Protein AF-A0A840UK93-F1 (afdb_monomer)

InterPro domains:
  IPR006564 Zinc finger, PMZ-type [SM00575] (54-81)
  IPR007527 Zinc finger, SWIM-type [PF04434] (53-76)
  IPR007527 Zinc finger, SWIM-type [PS50966] (37-79)

Foldseek 3Di:
DQCLDPVNVVVCPDPVNLVQLQVLPQKDWDDADLVQLKTWIAGPVRDTWIDHLQDTPDPVCVVPVHDGSVNSNSCVVNVSDDRDDPPDDPVPPQDCVVVDRPPDDDDD

Structure (mmCIF, N/CA/C/O backbone):
data_AF-A0A840UK93-F1
#
_entry.id   AF-A0A840UK93-F1
#
loop_
_atom_site.group_PDB
_atom_site.id
_atom_site.type_symbol
_atom_site.label_atom_id
_atom_site.label_alt_id
_atom_site.label_comp_id
_atom_site.label_asym_id
_atom_site.label_entity_id
_atom_site.label_seq_id
_atom_site.pdbx_PDB_ins_code
_atom_site.Cartn_x
_atom_site.Cartn_y
_atom_site.Cartn_z
_atom_site.occupancy
_atom_site.B_iso_or_equiv
_atom_site.auth_seq_id
_atom_site.auth_comp_id
_atom_site.auth_asym_id
_atom_site.auth_atom_id
_atom_site.pdbx_PDB_model_num
ATOM 1 N N . MET A 1 1 ? -17.142 -2.516 -7.292 1.00 59.09 1 MET A N 1
ATOM 2 C CA . MET A 1 1 ? -16.217 -2.507 -8.449 1.00 59.09 1 MET A CA 1
ATOM 3 C C . MET A 1 1 ? -14.985 -3.327 -8.100 1.00 59.09 1 MET A C 1
ATOM 5 O O . MET A 1 1 ? -14.575 -3.288 -6.946 1.00 59.09 1 MET A O 1
ATOM 9 N N . ASN A 1 2 ? -14.430 -4.095 -9.042 1.00 74.94 2 ASN A N 1
ATOM 10 C CA . ASN A 1 2 ? -13.208 -4.869 -8.803 1.00 74.94 2 ASN A CA 1
ATOM 11 C C . ASN A 1 2 ? -12.001 -4.108 -9.361 1.00 74.94 2 ASN A C 1
ATOM 13 O O . ASN A 1 2 ? -11.813 -4.070 -10.572 1.00 74.94 2 ASN A O 1
ATOM 17 N N . PHE A 1 3 ? -11.211 -3.492 -8.481 1.00 77.38 3 PHE A N 1
ATOM 18 C CA . PHE A 1 3 ? -10.062 -2.666 -8.868 1.00 77.38 3 PHE A CA 1
ATOM 19 C C . PHE A 1 3 ? -8.809 -3.472 -9.208 1.00 77.38 3 PHE A C 1
ATOM 21 O O . PHE A 1 3 ? -7.834 -2.892 -9.647 1.00 77.38 3 PHE A O 1
ATOM 28 N N . TRP A 1 4 ? -8.809 -4.786 -8.987 1.00 80.19 4 TRP A N 1
ATOM 29 C CA . TRP A 1 4 ? -7.615 -5.63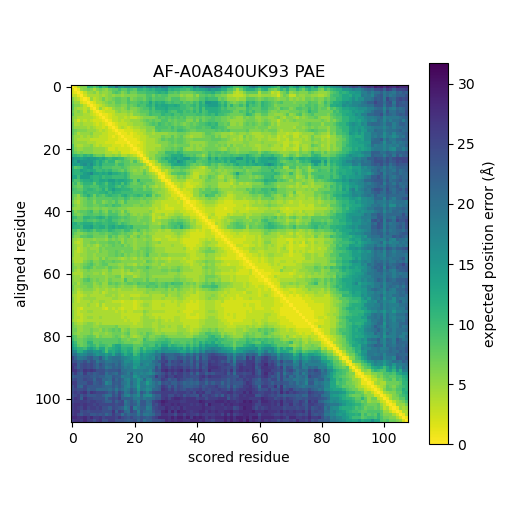2 -9.093 1.00 80.19 4 TRP A CA 1
ATOM 30 C C . TRP A 1 4 ? -7.642 -6.531 -10.333 1.00 80.19 4 TRP A C 1
ATOM 32 O O . TRP A 1 4 ? -7.095 -7.631 -10.303 1.00 80.19 4 TRP A O 1
ATOM 42 N N . ASN A 1 5 ? -8.328 -6.102 -11.399 1.00 81.19 5 ASN A N 1
ATOM 43 C CA . ASN A 1 5 ? -8.405 -6.845 -12.656 1.00 81.19 5 ASN A CA 1
ATOM 44 C C . ASN A 1 5 ? -7.419 -6.297 -13.702 1.00 81.19 5 ASN A C 1
ATOM 46 O O . ASN A 1 5 ? -6.878 -5.203 -13.546 1.00 81.19 5 ASN A O 1
ATOM 50 N N . GLN A 1 6 ? -7.215 -7.036 -14.796 1.00 73.06 6 GLN A N 1
ATOM 51 C CA . GLN A 1 6 ? -6.296 -6.639 -15.871 1.00 73.06 6 GLN A CA 1
ATOM 52 C C . GLN A 1 6 ? -6.647 -5.268 -16.483 1.00 73.06 6 GLN A C 1
ATOM 54 O O . GLN A 1 6 ? -5.750 -4.470 -16.748 1.00 73.06 6 GLN A O 1
ATOM 59 N N . ASP A 1 7 ? -7.938 -4.957 -16.633 1.00 74.81 7 ASP A N 1
ATOM 60 C CA . ASP A 1 7 ? -8.422 -3.674 -17.171 1.00 74.81 7 ASP A CA 1
ATOM 61 C C . ASP A 1 7 ? -8.140 -2.481 -16.244 1.00 74.81 7 ASP A C 1
ATOM 63 O O . ASP A 1 7 ? -8.145 -1.327 -16.665 1.00 74.81 7 ASP A O 1
ATOM 67 N N . SER A 1 8 ? -7.889 -2.753 -14.963 1.00 78.00 8 SER A N 1
ATOM 68 C CA . SER A 1 8 ? -7.611 -1.747 -13.935 1.00 78.00 8 SER A CA 1
ATOM 69 C C . SER A 1 8 ? -6.128 -1.368 -13.874 1.00 78.00 8 SER A C 1
ATOM 71 O O . SER A 1 8 ? -5.757 -0.416 -13.189 1.00 78.00 8 SER A O 1
ATOM 73 N N . LEU A 1 9 ? -5.258 -2.080 -14.601 1.00 76.50 9 LEU A N 1
ATOM 74 C CA . LEU A 1 9 ? -3.812 -1.865 -14.561 1.00 76.50 9 LEU A CA 1
ATOM 75 C C . LEU A 1 9 ? -3.422 -0.440 -14.980 1.00 76.50 9 LEU A C 1
ATOM 77 O O . LEU A 1 9 ? -2.568 0.182 -14.348 1.00 76.50 9 LEU A O 1
ATOM 81 N N . SER A 1 10 ? -4.091 0.097 -15.998 1.00 80.94 10 SER A N 1
ATOM 82 C CA . SER A 1 10 ? -3.917 1.464 -16.503 1.00 80.94 10 SER A CA 1
ATOM 83 C C . SER A 1 10 ? -4.241 2.522 -15.445 1.00 80.94 10 SER A C 1
ATOM 85 O O . SER A 1 10 ? -3.581 3.558 -15.385 1.00 80.94 10 SER A O 1
ATOM 87 N N . LEU A 1 11 ? -5.199 2.251 -14.555 1.00 83.88 11 LEU A N 1
ATOM 88 C CA . LEU A 1 11 ? -5.562 3.148 -13.456 1.00 83.88 11 LEU A CA 1
ATOM 89 C C . LEU A 1 11 ? -4.428 3.228 -12.427 1.00 83.88 11 LEU A C 1
ATOM 91 O O . LEU A 1 11 ? -4.040 4.322 -12.013 1.00 83.88 11 LEU A O 1
ATOM 95 N N . HIS A 1 12 ? -3.844 2.084 -12.062 1.00 80.00 12 HIS A N 1
ATOM 96 C CA . HIS A 1 12 ? -2.731 2.008 -11.109 1.00 80.00 12 HIS A CA 1
ATOM 97 C C . HIS A 1 12 ? -1.429 2.634 -11.632 1.00 80.00 12 HIS A C 1
ATOM 99 O O . HIS A 1 12 ? -0.550 2.974 -10.840 1.00 80.00 12 HIS A O 1
ATOM 105 N N . GLN A 1 13 ? -1.298 2.786 -12.952 1.00 79.44 13 GLN A N 1
ATOM 106 C CA . GLN A 1 13 ? -0.157 3.426 -13.612 1.00 79.44 13 GLN A CA 1
ATOM 107 C C . GLN A 1 13 ? -0.299 4.949 -13.742 1.00 79.44 13 GLN A C 1
ATOM 109 O O . GLN A 1 13 ? 0.596 5.606 -14.267 1.00 79.44 13 GLN A O 1
ATOM 114 N N . SER A 1 14 ? -1.389 5.544 -13.261 1.00 84.00 14 SER A N 1
ATOM 115 C CA . SER A 1 14 ? -1.495 7.003 -13.211 1.00 84.00 14 SER A CA 1
ATOM 116 C C . SER A 1 14 ? -0.514 7.600 -12.193 1.00 84.00 14 SER A C 1
ATOM 118 O O . SER A 1 14 ? -0.163 6.984 -11.182 1.00 84.00 14 SER A O 1
ATOM 120 N N . THR A 1 15 ? -0.049 8.823 -12.451 1.00 80.31 15 THR A N 1
ATOM 121 C CA . THR A 1 15 ? 0.941 9.514 -11.607 1.00 80.31 15 THR A CA 1
ATOM 122 C C . THR A 1 15 ? 0.446 9.711 -10.173 1.00 80.31 15 THR A C 1
ATOM 124 O O . THR A 1 15 ? 1.210 9.541 -9.224 1.00 80.31 15 THR A O 1
ATOM 127 N N . GLU A 1 16 ? -0.839 10.013 -9.998 1.00 83.69 16 GLU A N 1
ATOM 128 C CA . GLU A 1 16 ? -1.481 10.168 -8.691 1.00 83.69 16 GLU A CA 1
ATOM 129 C C . GLU A 1 16 ? -1.507 8.849 -7.912 1.00 83.69 16 GLU A C 1
ATOM 131 O O . GLU A 1 16 ? -1.156 8.807 -6.731 1.00 83.69 16 GLU A O 1
ATOM 136 N N . GLN A 1 17 ? -1.844 7.748 -8.586 1.00 83.69 17 GLN A N 1
ATOM 137 C CA . GLN A 1 17 ? -1.889 6.416 -7.984 1.00 83.69 17 GLN A CA 1
ATOM 138 C C . GLN A 1 17 ? -0.490 5.890 -7.653 1.00 83.69 17 GLN A C 1
ATOM 140 O O . GLN A 1 17 ? -0.300 5.265 -6.610 1.00 83.69 17 GLN A O 1
ATOM 145 N N . MET A 1 18 ? 0.516 6.204 -8.471 1.00 80.44 18 MET A N 1
ATOM 146 C CA . MET A 1 18 ? 1.912 5.897 -8.161 1.00 80.44 18 MET A CA 1
ATOM 147 C C . MET A 1 18 ? 2.419 6.651 -6.925 1.00 80.44 18 MET A C 1
ATOM 149 O O . MET A 1 18 ? 3.103 6.058 -6.091 1.00 80.44 18 MET A O 1
ATOM 153 N N . LYS A 1 19 ? 2.059 7.930 -6.746 1.00 81.44 19 LYS A N 1
ATOM 154 C CA . LYS A 1 19 ? 2.400 8.674 -5.517 1.00 81.44 19 LYS A CA 1
ATOM 155 C C . LYS A 1 19 ? 1.784 8.013 -4.285 1.00 81.44 19 LYS A C 1
ATOM 157 O O . LYS A 1 19 ? 2.494 7.767 -3.309 1.00 81.44 19 LYS A O 1
ATOM 162 N N . LYS A 1 20 ? 0.501 7.636 -4.370 1.00 80.62 20 LYS A N 1
ATOM 163 C CA . LYS A 1 20 ? -0.193 6.880 -3.316 1.00 80.62 20 LYS A CA 1
ATOM 164 C C . LYS A 1 20 ? 0.527 5.558 -3.021 1.00 80.62 20 LYS A C 1
ATOM 166 O O . LYS A 1 20 ? 0.687 5.233 -1.853 1.00 80.62 20 LYS A O 1
ATOM 171 N N . GLN A 1 21 ? 1.039 4.860 -4.046 1.00 80.62 21 GLN A N 1
ATOM 172 C CA . GLN A 1 21 ? 1.813 3.614 -3.913 1.00 80.62 21 GLN A CA 1
ATOM 173 C C . GLN A 1 21 ? 3.162 3.770 -3.179 1.00 80.62 21 GLN A C 1
ATOM 175 O O . GLN A 1 21 ? 3.612 2.848 -2.498 1.00 80.62 21 GLN A O 1
ATOM 180 N N . ILE A 1 22 ? 3.821 4.923 -3.294 1.00 73.19 22 ILE A N 1
ATOM 181 C CA . ILE A 1 22 ? 5.118 5.189 -2.647 1.00 73.19 22 ILE A CA 1
ATOM 182 C C . ILE A 1 22 ? 4.927 5.552 -1.165 1.00 73.19 22 ILE A C 1
ATOM 184 O O . ILE A 1 22 ? 5.705 5.110 -0.309 1.00 73.19 22 ILE A O 1
ATOM 188 N N . SER A 1 23 ? 3.847 6.282 -0.862 1.00 71.25 23 SER A N 1
ATOM 189 C CA . SER A 1 23 ? 3.479 6.725 0.493 1.00 71.25 23 SER A CA 1
ATOM 190 C C . SER A 1 23 ? 3.129 5.576 1.451 1.00 71.25 23 SER A C 1
ATOM 192 O O . SER A 1 23 ? 3.119 5.746 2.665 1.00 71.25 23 SER A O 1
ATOM 194 N N . LEU A 1 24 ? 2.942 4.357 0.932 1.00 66.19 24 LEU A N 1
ATOM 195 C CA . LEU A 1 24 ? 2.674 3.147 1.717 1.00 66.19 24 LEU A CA 1
ATOM 196 C C . LEU A 1 24 ? 3.721 2.767 2.758 1.00 66.19 24 LEU A C 1
ATOM 198 O O . LEU A 1 24 ? 3.477 1.871 3.566 1.00 66.19 24 LEU A O 1
ATOM 202 N N . SER A 1 25 ? 4.911 3.351 2.679 1.00 60.62 25 SER A N 1
ATOM 203 C CA . SER A 1 25 ? 6.020 3.004 3.564 1.00 60.62 25 SER A CA 1
ATOM 204 C C . SER A 1 25 ? 5.740 3.356 5.026 1.00 60.62 25 SER A C 1
ATOM 206 O O . SER A 1 25 ? 6.275 2.671 5.894 1.00 60.62 25 SER A O 1
ATOM 208 N N . SER A 1 26 ? 4.895 4.357 5.275 1.00 65.19 26 SER A N 1
ATOM 209 C CA . SER A 1 26 ? 4.578 4.838 6.622 1.00 65.19 26 SER A CA 1
ATOM 210 C C . SER A 1 26 ? 3.444 4.072 7.310 1.00 65.19 26 SER A C 1
ATOM 212 O O . SER A 1 26 ? 3.409 3.998 8.536 1.00 65.19 26 SER A O 1
ATOM 214 N N . LEU A 1 27 ? 2.539 3.444 6.550 1.00 75.44 27 LEU A N 1
ATOM 215 C CA . LEU A 1 27 ? 1.339 2.830 7.124 1.00 75.44 27 LEU A CA 1
ATOM 216 C C . LEU A 1 27 ? 1.619 1.483 7.796 1.00 75.44 27 LEU A C 1
ATOM 218 O O . LEU A 1 27 ? 2.313 0.615 7.251 1.00 75.44 27 LEU A O 1
ATOM 222 N N . LYS A 1 28 ? 0.991 1.268 8.957 1.00 76.31 28 LYS A N 1
ATOM 223 C CA . LYS A 1 28 ? 1.094 0.025 9.732 1.00 76.31 28 LYS A CA 1
ATOM 224 C C . LYS A 1 28 ? -0.236 -0.724 9.716 1.00 76.31 28 LYS A C 1
ATOM 226 O O . LYS A 1 28 ? -1.265 -0.217 10.143 1.00 76.31 28 LYS A O 1
ATOM 231 N N . SER A 1 29 ? -0.226 -1.975 9.263 1.00 77.94 29 SER A N 1
ATOM 232 C CA . SER A 1 29 ? -1.387 -2.865 9.386 1.00 77.94 29 SER A CA 1
ATOM 233 C C . SER A 1 29 ? -1.468 -3.456 10.799 1.00 77.94 29 SER A C 1
ATOM 235 O O . SER A 1 29 ? -0.562 -4.205 11.172 1.00 77.94 29 SER A O 1
ATOM 237 N N . GLN A 1 30 ? -2.540 -3.190 11.551 1.00 79.56 30 GLN A N 1
ATOM 238 C CA . GLN A 1 30 ? -2.753 -3.791 12.877 1.00 79.56 30 GLN A CA 1
ATOM 239 C C . GLN A 1 30 ? -3.355 -5.197 12.791 1.00 79.56 30 GLN A C 1
ATOM 241 O O . GLN A 1 30 ? -2.868 -6.126 13.431 1.00 79.56 30 GLN A O 1
ATOM 246 N N . LYS A 1 31 ? -4.417 -5.375 11.997 1.00 82.19 31 LYS A N 1
ATOM 247 C CA . LYS A 1 31 ? -5.161 -6.642 11.931 1.00 82.19 31 LYS A CA 1
ATOM 248 C C . LYS A 1 31 ? -5.564 -6.930 10.496 1.00 82.19 31 LYS A C 1
ATOM 250 O O . LYS A 1 31 ? -6.234 -6.112 9.882 1.00 82.19 31 LYS A O 1
ATOM 255 N N . ILE A 1 32 ? -5.158 -8.081 9.964 1.00 85.31 32 ILE A N 1
ATOM 256 C CA . ILE A 1 32 ? -5.477 -8.503 8.594 1.00 85.31 32 ILE A CA 1
ATOM 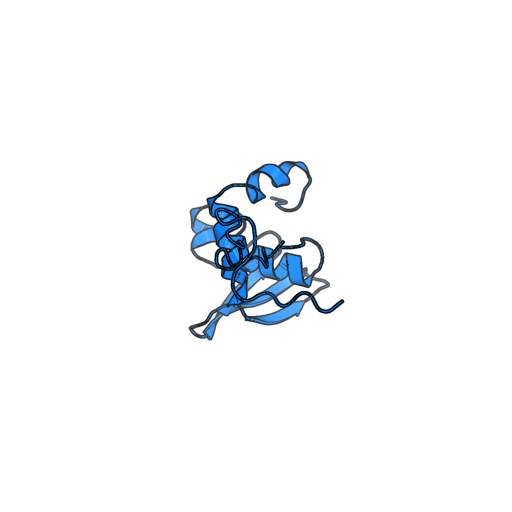257 C C . ILE A 1 32 ? -6.253 -9.809 8.666 1.00 85.31 32 ILE A C 1
ATOM 259 O O . ILE A 1 32 ? -5.747 -10.799 9.193 1.00 85.31 32 ILE A O 1
ATOM 263 N N . ASN A 1 33 ? -7.459 -9.811 8.112 1.00 86.62 33 ASN A N 1
ATOM 264 C CA . ASN A 1 33 ? -8.261 -11.007 7.932 1.00 86.62 33 ASN A CA 1
ATOM 265 C C . ASN A 1 33 ? -8.176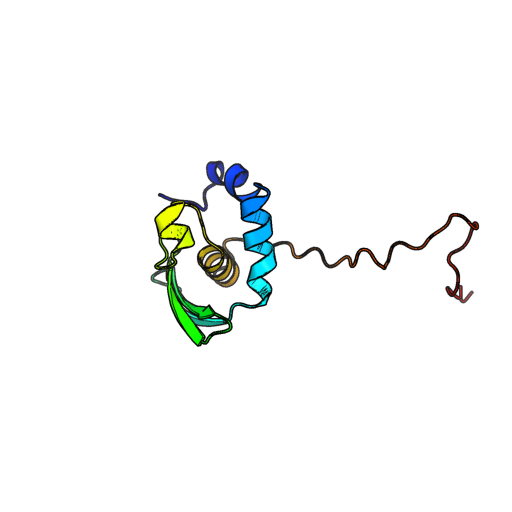 -11.448 6.464 1.00 86.62 33 ASN A C 1
ATOM 267 O O . ASN A 1 33 ? -8.580 -10.722 5.553 1.00 86.62 33 ASN A O 1
ATOM 271 N N . LYS A 1 34 ? -7.585 -12.624 6.229 1.00 80.88 34 LYS A N 1
ATOM 272 C CA . LYS A 1 34 ? -7.341 -13.144 4.876 1.00 80.88 34 LYS A CA 1
ATOM 273 C C . LYS A 1 34 ? -8.612 -13.694 4.236 1.00 80.88 34 LYS A C 1
ATOM 275 O O . LYS A 1 34 ? -8.770 -13.546 3.029 1.00 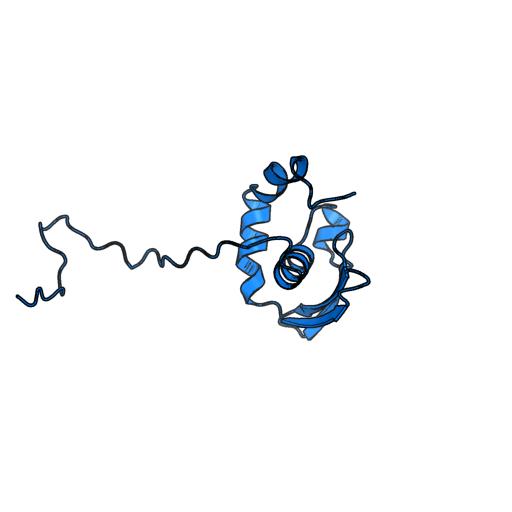80.88 34 LYS A O 1
ATOM 280 N N . ASP A 1 35 ? -9.506 -14.268 5.036 1.00 81.81 35 ASP A N 1
ATOM 281 C CA . ASP A 1 35 ? -10.744 -14.894 4.567 1.00 81.81 35 ASP A CA 1
ATOM 282 C C . ASP A 1 35 ? -11.722 -13.844 4.040 1.00 81.81 35 ASP A C 1
ATOM 284 O O . A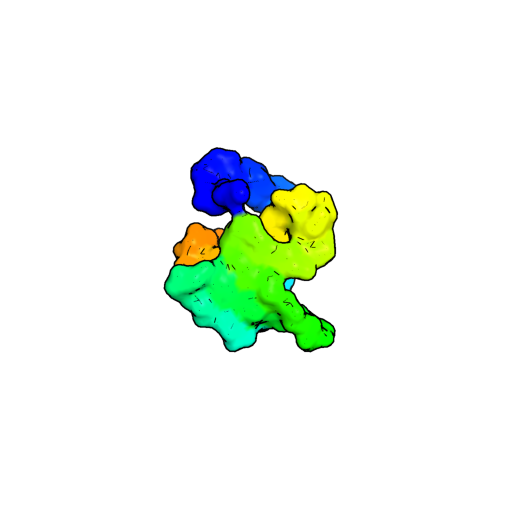SP A 1 35 ? -12.221 -13.943 2.921 1.00 81.81 35 ASP A O 1
ATOM 288 N N . THR A 1 36 ? -11.920 -12.771 4.807 1.00 81.62 36 THR A N 1
ATOM 289 C CA . THR A 1 36 ? -12.789 -11.651 4.416 1.00 81.62 36 THR A CA 1
ATOM 290 C C . THR A 1 36 ? -12.079 -10.621 3.544 1.00 81.62 36 THR A C 1
ATOM 292 O O . THR A 1 36 ? -12.722 -9.714 3.023 1.00 81.62 36 THR A O 1
ATOM 295 N N . ARG A 1 37 ? -10.754 -10.741 3.378 1.00 84.94 37 ARG A N 1
ATOM 296 C CA . ARG A 1 37 ? -9.898 -9.773 2.676 1.00 84.94 37 ARG A CA 1
ATOM 297 C C . ARG A 1 37 ? -10.111 -8.342 3.179 1.00 84.94 37 ARG A C 1
ATOM 299 O O . ARG A 1 37 ? -10.225 -7.401 2.392 1.00 84.94 37 ARG A O 1
ATOM 306 N N . THR A 1 38 ? -10.167 -8.204 4.500 1.00 88.12 38 THR A N 1
ATOM 307 C CA . THR A 1 38 ? -10.312 -6.927 5.201 1.00 88.12 38 THR A CA 1
ATOM 308 C C . THR A 1 38 ? -9.121 -6.698 6.120 1.00 88.12 38 THR A C 1
ATOM 310 O O . THR A 1 38 ? -8.495 -7.642 6.612 1.00 88.12 38 THR A O 1
ATOM 313 N N . ALA A 1 39 ? -8.782 -5.437 6.356 1.00 88.75 39 ALA A N 1
ATOM 314 C CA . ALA A 1 39 ? -7.759 -5.064 7.313 1.00 88.75 39 ALA A CA 1
ATOM 315 C C . ALA A 1 39 ? -8.092 -3.772 8.050 1.00 88.75 39 ALA A C 1
ATOM 317 O O . ALA A 1 39 ? -8.758 -2.880 7.528 1.00 88.75 39 ALA A O 1
ATOM 318 N N . LEU A 1 40 ? -7.566 -3.688 9.266 1.00 89.44 40 LEU A N 1
ATOM 319 C CA . LEU A 1 40 ? -7.457 -2.460 10.035 1.00 89.44 40 LEU A CA 1
ATOM 320 C C . LEU A 1 40 ? -6.043 -1.918 9.854 1.00 89.44 40 LEU A C 1
ATOM 322 O O . LEU A 1 40 ? -5.059 -2.605 10.163 1.00 89.44 40 LEU A O 1
ATOM 326 N N . ILE A 1 41 ? -5.956 -0.708 9.316 1.00 87.31 41 ILE A N 1
ATOM 327 C CA . ILE A 1 41 ? -4.702 -0.004 9.069 1.00 87.31 41 ILE A CA 1
ATOM 328 C C . ILE A 1 41 ? -4.668 1.234 9.947 1.00 87.31 41 ILE A C 1
ATOM 330 O O . ILE A 1 41 ? -5.663 1.941 10.063 1.00 87.31 41 ILE A O 1
ATOM 334 N N . SER A 1 42 ? -3.517 1.465 10.562 1.00 85.50 42 SER A N 1
ATOM 335 C CA . SER A 1 42 ? -3.238 2.643 11.365 1.00 85.50 42 SER A CA 1
ATOM 336 C C . SER A 1 42 ? -2.288 3.559 10.609 1.00 85.50 42 SER A C 1
ATOM 338 O O . SER A 1 42 ? -1.273 3.092 10.071 1.00 85.50 42 SER A O 1
ATOM 340 N N . ASP A 1 43 ? -2.633 4.840 10.568 1.00 82.12 43 ASP A N 1
ATOM 341 C CA . ASP A 1 43 ? -1.759 5.893 10.048 1.00 82.12 43 ASP A CA 1
ATOM 342 C C . ASP A 1 43 ? -0.738 6.347 11.115 1.00 82.12 43 ASP A C 1
ATOM 344 O O . ASP A 1 43 ? -0.717 5.822 12.233 1.00 82.12 43 ASP A O 1
ATOM 348 N N . GLU A 1 44 ? 0.130 7.296 10.763 1.00 79.25 44 GLU A N 1
ATOM 349 C CA . GLU A 1 44 ? 1.155 7.877 11.639 1.00 79.25 44 GLU A CA 1
ATOM 350 C C . GLU A 1 44 ? 0.534 8.549 12.874 1.00 79.25 44 GLU A C 1
ATOM 352 O O . GLU A 1 44 ? 1.071 8.421 13.971 1.00 79.25 44 GLU A O 1
ATOM 357 N N . ASP A 1 45 ? -0.648 9.152 12.713 1.00 79.75 45 ASP A N 1
ATOM 358 C CA . ASP A 1 45 ? -1.438 9.790 13.777 1.00 79.75 45 ASP A CA 1
ATOM 359 C C . ASP A 1 45 ? -2.281 8.799 14.613 1.00 79.75 45 ASP A C 1
ATOM 361 O O . ASP A 1 45 ? -3.268 9.186 15.235 1.00 79.75 45 ASP A O 1
ATOM 365 N N . GLU A 1 46 ? -1.974 7.499 14.564 1.00 78.62 46 GLU A N 1
ATOM 366 C CA . GLU A 1 46 ? -2.705 6.413 15.250 1.00 78.62 46 GLU A CA 1
ATOM 367 C C . GLU A 1 46 ? -4.200 6.279 14.889 1.00 78.62 46 GLU A C 1
ATOM 369 O O . GLU A 1 46 ? -4.935 5.492 15.490 1.00 78.62 46 GLU A O 1
ATOM 374 N N . ASN A 1 47 ? -4.658 6.975 13.848 1.00 82.81 47 ASN A N 1
ATOM 375 C CA . ASN A 1 47 ? -6.019 6.848 13.340 1.00 82.81 47 ASN A CA 1
ATOM 376 C C . ASN A 1 47 ? -6.234 5.471 12.705 1.00 82.81 47 ASN A C 1
ATOM 378 O O . ASN A 1 47 ? -5.477 5.053 11.826 1.00 82.81 47 ASN A O 1
ATOM 382 N N . ILE A 1 48 ? -7.280 4.768 13.146 1.00 86.88 48 ILE A N 1
ATOM 383 C CA . ILE A 1 48 ? -7.609 3.417 12.685 1.00 86.88 48 ILE A CA 1
ATOM 384 C C . ILE A 1 48 ? -8.625 3.504 11.548 1.00 86.88 48 ILE A C 1
ATOM 386 O O . ILE A 1 48 ? -9.766 3.920 11.743 1.00 86.88 48 ILE A O 1
ATOM 390 N N . PHE A 1 49 ? -8.228 3.026 10.374 1.00 85.56 49 PHE A N 1
ATOM 391 C CA . PHE A 1 49 ? -9.081 2.927 9.200 1.00 85.56 49 PHE A CA 1
ATOM 392 C C . PHE A 1 49 ? -9.389 1.470 8.876 1.00 85.56 49 PHE A C 1
ATOM 394 O O . PHE A 1 49 ? -8.502 0.612 8.830 1.00 85.56 49 PHE A O 1
ATOM 401 N N . GLN A 1 50 ? -10.660 1.198 8.595 1.00 89.19 50 GLN A N 1
ATOM 402 C CA . GLN A 1 50 ? -11.081 -0.076 8.036 1.00 89.19 50 GLN A CA 1
ATOM 403 C C . GLN A 1 50 ? -10.971 -0.024 6.511 1.00 89.19 50 GLN A C 1
ATOM 405 O O . GLN A 1 50 ? -11.488 0.881 5.853 1.00 89.19 50 GLN A O 1
ATOM 410 N N . THR A 1 51 ? -10.273 -1.003 5.944 1.00 89.50 51 THR A N 1
ATOM 411 C CA . THR A 1 51 ? -10.098 -1.131 4.500 1.00 89.50 51 THR A CA 1
ATOM 412 C C . THR A 1 51 ? -10.338 -2.562 4.041 1.00 89.50 51 THR A C 1
ATOM 414 O O . THR A 1 51 ? -10.062 -3.533 4.750 1.00 89.50 51 THR A O 1
ATOM 417 N N . SER A 1 52 ? -10.831 -2.681 2.8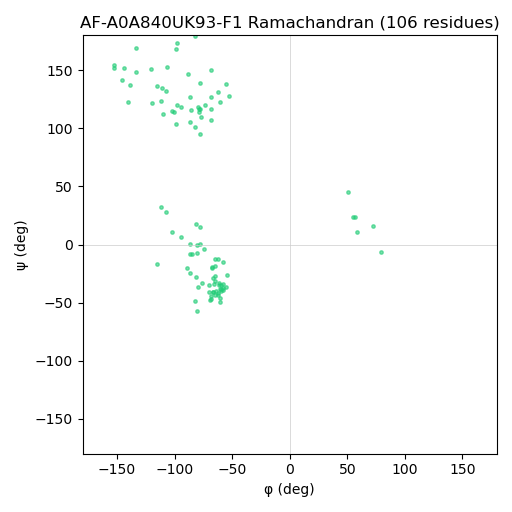22 1.00 90.31 52 SER A N 1
ATOM 418 C CA . SER A 1 52 ? -11.110 -3.917 2.108 1.00 90.31 52 SER A CA 1
ATOM 419 C C . SER A 1 52 ? -10.539 -3.789 0.693 1.00 90.31 52 SER A C 1
ATOM 421 O O . SER A 1 52 ? -10.179 -2.704 0.243 1.00 90.31 52 SER A O 1
ATOM 423 N N . LEU A 1 53 ? -10.476 -4.879 -0.072 1.00 86.56 53 LEU A N 1
ATOM 424 C CA . LEU A 1 53 ? -10.019 -4.804 -1.473 1.00 86.56 53 LEU A CA 1
ATOM 425 C C . LEU A 1 53 ? -10.937 -3.980 -2.390 1.00 86.56 53 LEU A C 1
ATOM 427 O O . LEU A 1 53 ? -10.509 -3.587 -3.473 1.00 86.56 53 LEU A O 1
ATOM 431 N N . THR A 1 54 ? -12.182 -3.738 -1.988 1.00 87.06 54 THR A N 1
ATOM 432 C CA . THR A 1 54 ? -13.204 -3.057 -2.797 1.00 87.06 54 THR A CA 1
ATOM 433 C C . THR A 1 54 ? -13.652 -1.719 -2.225 1.00 87.06 54 THR A C 1
ATOM 435 O O . THR A 1 54 ? -14.266 -0.943 -2.949 1.00 87.06 54 THR A O 1
ATOM 438 N N . GLU A 1 55 ? -13.371 -1.444 -0.954 1.00 87.06 55 GLU A N 1
ATOM 439 C CA . GLU A 1 55 ? -13.865 -0.263 -0.249 1.00 87.06 55 GLU A CA 1
ATOM 440 C C . GLU A 1 55 ? -12.915 0.140 0.877 1.00 87.06 55 GLU A C 1
ATOM 442 O O . GLU A 1 55 ? -12.204 -0.691 1.442 1.00 87.06 55 GLU A O 1
ATOM 447 N N . CYS A 1 56 ? -12.898 1.425 1.212 1.00 88.00 56 CYS A N 1
ATOM 448 C CA . CYS A 1 56 ? -12.122 1.945 2.326 1.00 88.00 56 CYS A CA 1
ATOM 449 C C . CYS A 1 56 ? -12.870 3.102 2.983 1.00 88.00 56 CYS A C 1
ATOM 451 O O . CYS A 1 56 ? -13.406 3.956 2.283 1.00 88.00 56 CYS A O 1
ATOM 453 N N . THR A 1 57 ? -12.823 3.195 4.313 1.00 88.56 57 THR A N 1
ATOM 454 C CA . THR A 1 57 ? -13.446 4.294 5.078 1.00 88.56 57 THR A CA 1
ATOM 455 C C . THR A 1 57 ? -12.619 5.591 5.056 1.00 88.56 57 THR A C 1
ATOM 457 O O . THR A 1 57 ? -12.805 6.465 5.893 1.00 88.56 57 THR A O 1
ATOM 460 N N . CYS A 1 58 ? -11.647 5.725 4.150 1.00 85.12 58 CYS A N 1
ATOM 461 C CA . CYS A 1 58 ? -10.803 6.917 4.096 1.00 85.12 58 CYS A CA 1
ATOM 462 C C . CYS A 1 58 ? -11.433 7.995 3.207 1.00 85.12 58 CYS A C 1
ATOM 464 O O . CYS A 1 58 ? -12.049 7.690 2.182 1.00 85.12 58 CYS A O 1
ATOM 466 N N . SER A 1 59 ? -11.216 9.264 3.558 1.00 84.31 59 SER A N 1
ATOM 467 C CA . SER A 1 59 ? -11.773 10.405 2.822 1.00 84.31 59 SER A CA 1
ATOM 468 C C . SER A 1 59 ? -11.368 10.427 1.344 1.00 84.31 59 SER A C 1
ATOM 470 O O . SER A 1 59 ? -12.177 10.803 0.500 1.00 84.31 59 SER A O 1
ATOM 472 N N . ASP A 1 60 ? -10.153 9.980 1.003 1.00 82.25 60 ASP A N 1
ATOM 473 C CA . ASP A 1 60 ? -9.703 9.891 -0.395 1.00 82.25 60 ASP A CA 1
ATOM 474 C C . ASP A 1 60 ? -10.555 8.930 -1.226 1.00 82.25 60 ASP A C 1
ATOM 476 O O . ASP A 1 60 ? -10.898 9.224 -2.368 1.00 82.25 60 ASP A O 1
ATOM 480 N N . PHE A 1 61 ? -10.919 7.780 -0.652 1.00 8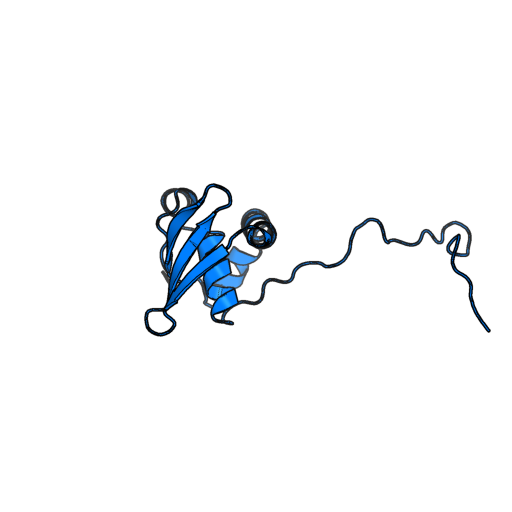6.69 61 PHE A N 1
ATOM 481 C CA . PHE A 1 61 ? -11.743 6.797 -1.347 1.00 86.69 61 PHE A CA 1
ATOM 482 C C . PHE A 1 61 ? -13.171 7.313 -1.509 1.00 86.69 61 PHE A C 1
ATOM 484 O O . PHE A 1 61 ? -13.757 7.174 -2.576 1.00 86.69 61 PHE A O 1
ATOM 491 N N . GLN A 1 62 ? -13.714 7.960 -0.477 1.00 85.19 62 GLN A N 1
ATOM 492 C CA . GLN A 1 62 ? -15.071 8.498 -0.517 1.00 85.19 62 GLN A CA 1
ATOM 493 C C . GLN A 1 62 ? -15.224 9.655 -1.517 1.00 85.19 62 GLN A C 1
ATOM 495 O O . GLN A 1 62 ? -16.303 9.851 -2.071 1.00 85.19 62 GLN A O 1
ATOM 500 N N . ARG A 1 63 ? -14.151 10.413 -1.769 1.00 86.19 63 ARG A N 1
ATOM 501 C CA . ARG A 1 63 ? -14.137 11.484 -2.771 1.00 86.19 63 ARG A CA 1
ATOM 502 C C . ARG A 1 63 ? -13.931 10.945 -4.180 1.00 86.19 63 ARG A C 1
ATOM 504 O O . ARG A 1 63 ? -14.769 11.167 -5.048 1.00 86.19 63 ARG A O 1
ATOM 511 N N . ASP A 1 64 ? -12.838 10.220 -4.398 1.00 82.50 64 ASP A N 1
ATOM 512 C CA . ASP A 1 64 ? -12.398 9.867 -5.749 1.00 82.50 64 ASP A CA 1
ATOM 513 C C . ASP A 1 64 ? -13.007 8.548 -6.246 1.00 82.50 64 ASP A C 1
ATOM 515 O O . ASP A 1 64 ? -13.018 8.292 -7.445 1.00 82.50 64 ASP A O 1
ATOM 519 N N . HIS A 1 65 ? -13.494 7.688 -5.341 1.00 83.62 65 HIS A N 1
ATOM 520 C CA . HIS A 1 65 ? -13.927 6.311 -5.636 1.00 83.62 65 HIS A CA 1
ATOM 521 C C . HIS A 1 65 ? -12.833 5.468 -6.319 1.00 83.62 65 HIS A C 1
ATOM 523 O O . HIS A 1 65 ? -13.102 4.478 -7.002 1.00 83.62 65 HIS A O 1
ATOM 529 N N . LEU A 1 66 ? -11.574 5.862 -6.118 1.00 85.12 66 LEU A N 1
ATOM 530 C CA . LEU A 1 66 ? -10.381 5.212 -6.642 1.00 85.12 66 LEU A CA 1
ATOM 531 C C . LEU A 1 66 ? -9.650 4.466 -5.524 1.00 85.12 66 LEU A C 1
ATOM 533 O O . LEU A 1 66 ? -9.699 4.899 -4.371 1.00 85.12 66 LEU A O 1
ATOM 537 N N . PRO A 1 67 ? -8.898 3.397 -5.847 1.00 86.62 67 PRO A N 1
ATOM 538 C CA . PRO A 1 67 ? -8.076 2.698 -4.872 1.00 86.62 67 PRO A CA 1
ATOM 539 C C . PRO A 1 67 ? -7.157 3.673 -4.128 1.00 86.62 67 PRO A C 1
ATOM 541 O O . PRO A 1 67 ? -6.444 4.485 -4.724 1.00 86.62 67 PRO A O 1
ATOM 544 N N . CYS A 1 68 ? -7.203 3.610 -2.802 1.00 87.62 68 CYS A N 1
ATOM 545 C CA . CYS A 1 68 ? -6.410 4.458 -1.923 1.00 87.62 68 CYS A CA 1
ATOM 546 C C . CYS A 1 68 ? -5.151 3.728 -1.434 1.00 87.62 68 CYS A C 1
ATOM 548 O O . CYS A 1 68 ? -4.978 2.524 -1.644 1.00 87.62 68 CYS A O 1
ATOM 550 N N . GLN A 1 69 ? -4.277 4.449 -0.727 1.00 86.50 69 GLN A N 1
ATOM 551 C CA . GLN A 1 69 ? -3.046 3.881 -0.164 1.00 86.50 69 GLN A CA 1
ATOM 552 C C . GLN A 1 69 ? -3.296 2.660 0.743 1.00 86.50 69 GLN A C 1
ATOM 554 O O . GLN A 1 69 ? -2.549 1.683 0.683 1.00 86.50 69 GLN A O 1
ATOM 559 N N . HIS A 1 70 ? -4.389 2.668 1.516 1.00 87.38 70 HIS A N 1
ATOM 560 C CA . HIS A 1 70 ? -4.788 1.569 2.400 1.00 87.38 70 HIS A CA 1
ATOM 561 C C . HIS A 1 70 ? -5.076 0.279 1.623 1.00 87.38 70 HIS A C 1
ATOM 563 O O . HIS A 1 70 ? -4.609 -0.801 1.992 1.00 87.38 70 HIS A O 1
ATOM 569 N N . MET A 1 71 ? -5.777 0.398 0.495 1.00 88.62 71 M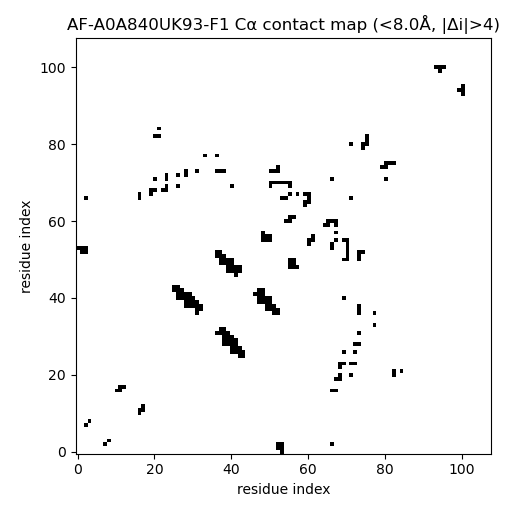ET A N 1
ATOM 570 C CA . MET A 1 71 ? -6.142 -0.742 -0.345 1.00 88.62 71 MET A CA 1
ATOM 571 C C . MET A 1 71 ? -4.905 -1.375 -0.989 1.00 88.62 71 MET A C 1
ATOM 573 O O . MET A 1 71 ? -4.773 -2.598 -0.985 1.00 88.62 71 MET A O 1
ATOM 577 N N . TYR A 1 72 ? -3.947 -0.568 -1.462 1.00 87.00 72 TYR A N 1
ATOM 578 C CA . TYR A 1 72 ? -2.652 -1.083 -1.926 1.00 87.00 72 TYR A CA 1
ATOM 579 C C . TYR A 1 72 ? -1.873 -1.786 -0.815 1.00 87.00 72 TYR A C 1
ATOM 581 O O . TYR A 1 72 ? -1.191 -2.776 -1.083 1.00 87.00 72 TYR A O 1
ATOM 589 N N . HIS A 1 73 ? -1.980 -1.318 0.433 1.00 85.38 73 HIS A N 1
ATOM 590 C CA . HIS A 1 73 ? -1.245 -1.908 1.551 1.00 85.38 73 HIS A CA 1
ATOM 591 C C . HIS A 1 73 ? -1.782 -3.301 1.829 1.00 85.38 73 HIS A C 1
ATOM 593 O O . HIS A 1 73 ? -1.022 -4.267 1.932 1.00 85.38 73 HIS A O 1
ATOM 599 N N . LEU A 1 74 ? -3.109 -3.403 1.876 1.00 87.50 74 LEU A N 1
ATOM 600 C CA . LEU A 1 74 ? -3.820 -4.657 2.021 1.00 87.50 74 LEU A CA 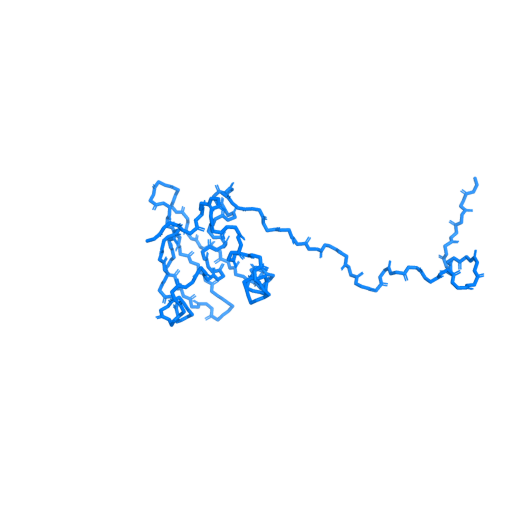1
ATOM 601 C C . LEU A 1 74 ? -3.517 -5.615 0.864 1.00 87.50 74 LEU A C 1
ATOM 603 O O . LEU A 1 74 ? -3.134 -6.757 1.110 1.00 87.50 74 LEU A O 1
ATOM 607 N N . ALA A 1 75 ? -3.608 -5.160 -0.387 1.00 87.81 75 ALA A N 1
ATOM 608 C CA . ALA A 1 75 ? -3.315 -5.992 -1.553 1.00 87.81 75 ALA A CA 1
ATOM 609 C C . ALA A 1 75 ? -1.867 -6.505 -1.559 1.00 87.81 75 ALA A C 1
ATOM 611 O O . ALA A 1 75 ? -1.624 -7.672 -1.873 1.00 87.81 75 ALA A O 1
ATOM 612 N N . ASN A 1 76 ? -0.913 -5.674 -1.132 1.00 85.06 76 ASN A N 1
ATOM 613 C CA . ASN A 1 76 ? 0.484 -6.065 -0.975 1.00 85.06 76 ASN A CA 1
ATOM 614 C C . ASN A 1 76 ? 0.677 -7.096 0.149 1.00 85.06 76 ASN A C 1
ATOM 616 O O . ASN A 1 76 ? 1.398 -8.078 -0.026 1.00 85.06 76 ASN A O 1
ATOM 620 N N . LYS A 1 77 ? -0.020 -6.947 1.282 1.00 85.00 77 LYS A N 1
ATOM 621 C CA . LYS A 1 77 ? -0.014 -7.944 2.369 1.00 85.00 77 LYS A CA 1
ATOM 622 C C . LYS A 1 77 ? -0.654 -9.270 1.959 1.00 85.00 77 LYS A C 1
ATOM 624 O O . LYS A 1 77 ? -0.190 -10.326 2.387 1.00 85.00 77 LYS A O 1
ATOM 629 N N . LEU A 1 78 ? -1.677 -9.219 1.110 1.00 84.62 78 LEU A N 1
ATOM 630 C CA . LEU A 1 78 ? -2.335 -10.389 0.525 1.00 84.62 78 LEU A CA 1
ATOM 631 C C . LEU A 1 78 ? -1.564 -10.980 -0.668 1.00 84.62 78 LEU A C 1
ATOM 633 O O . LEU A 1 78 ? -1.999 -11.986 -1.218 1.00 84.62 78 LEU A O 1
ATOM 637 N N . LYS A 1 79 ? -0.419 -10.392 -1.054 1.00 82.19 79 LYS A N 1
ATOM 638 C CA . LYS A 1 79 ? 0.392 -10.775 -2.225 1.00 82.19 79 LYS A CA 1
ATOM 639 C C . LYS A 1 79 ? -0.374 -10.750 -3.557 1.00 82.19 79 LYS A C 1
ATOM 641 O O . LYS A 1 79 ? 0.024 -11.415 -4.506 1.00 82.19 79 LYS A O 1
ATOM 646 N N . LEU A 1 80 ? -1.451 -9.972 -3.633 1.00 82.38 80 LEU A N 1
ATOM 647 C CA . LEU A 1 80 ? -2.230 -9.767 -4.857 1.00 82.38 80 LEU A CA 1
ATOM 648 C C . LEU A 1 80 ? -1.585 -8.717 -5.765 1.00 82.38 80 LEU A C 1
ATOM 650 O O . LEU A 1 80 ? -1.744 -8.760 -6.979 1.00 82.38 80 LEU A O 1
ATOM 654 N N . PHE A 1 81 ? -0.844 -7.780 -5.172 1.00 79.50 81 PHE A N 1
ATOM 655 C CA . PHE A 1 81 ? -0.188 -6.694 -5.885 1.00 79.50 81 PHE A CA 1
ATOM 656 C C . PHE A 1 81 ? 1.211 -6.460 -5.320 1.00 79.50 81 PHE A C 1
ATOM 658 O O . PHE A 1 81 ? 1.394 -6.462 -4.106 1.00 79.50 81 PHE A O 1
ATOM 665 N N . VAL A 1 82 ? 2.202 -6.245 -6.185 1.00 74.50 82 VAL A N 1
ATOM 666 C CA . VAL A 1 82 ? 3.586 -5.988 -5.766 1.00 74.50 82 VAL A CA 1
ATOM 667 C C . VAL A 1 82 ? 3.934 -4.541 -6.064 1.00 74.50 82 VAL A C 1
ATOM 669 O O . VAL A 1 82 ? 4.072 -4.143 -7.221 1.00 74.50 82 VAL A O 1
ATOM 672 N N . ILE A 1 83 ? 4.132 -3.760 -5.007 1.00 72.75 83 ILE A N 1
ATOM 673 C CA . ILE A 1 83 ? 4.568 -2.371 -5.134 1.00 72.75 83 ILE A CA 1
ATOM 674 C C . ILE A 1 83 ? 6.072 -2.365 -5.391 1.00 72.75 83 ILE A C 1
ATOM 676 O O . ILE A 1 83 ? 6.873 -2.739 -4.529 1.00 72.75 83 ILE A O 1
ATOM 680 N N . ARG A 1 84 ? 6.480 -1.919 -6.581 1.00 67.81 84 ARG A N 1
ATOM 681 C CA . ARG A 1 84 ? 7.899 -1.748 -6.900 1.00 67.81 84 ARG A CA 1
ATOM 682 C C . ARG A 1 84 ? 8.411 -0.467 -6.250 1.00 67.81 84 ARG A C 1
ATOM 684 O O . ARG A 1 84 ? 8.308 0.613 -6.821 1.00 67.81 84 ARG A O 1
ATOM 691 N N . LYS A 1 85 ? 8.999 -0.578 -5.059 1.00 63.22 85 LYS A N 1
ATOM 692 C CA . LYS A 1 85 ? 9.788 0.523 -4.494 1.00 63.22 85 LYS A CA 1
ATOM 693 C C . LYS A 1 85 ? 11.052 0.682 -5.336 1.00 63.22 85 LYS A C 1
ATOM 695 O O . LYS A 1 85 ? 11.864 -0.243 -5.398 1.00 63.22 85 LYS A O 1
ATOM 700 N N . ASN A 1 86 ? 11.222 1.825 -5.997 1.00 58.91 86 ASN A N 1
ATOM 701 C CA . ASN A 1 86 ? 12.482 2.118 -6.667 1.00 58.91 86 ASN A CA 1
ATOM 702 C C . ASN A 1 86 ? 13.552 2.332 -5.587 1.00 58.91 86 ASN A C 1
ATOM 704 O O . ASN A 1 86 ? 13.522 3.323 -4.865 1.00 58.91 86 ASN A O 1
ATOM 708 N N . LYS A 1 87 ? 14.461 1.364 -5.431 1.00 55.97 87 LYS A N 1
ATOM 709 C CA . LYS A 1 87 ? 15.567 1.434 -4.463 1.00 55.97 87 LYS A CA 1
ATOM 710 C C . LYS A 1 87 ? 16.687 2.384 -4.901 1.00 55.97 87 LYS A C 1
ATOM 712 O O . LYS A 1 87 ? 17.641 2.554 -4.149 1.00 55.97 87 LYS A O 1
ATOM 717 N N . ARG A 1 88 ? 16.623 2.980 -6.098 1.00 51.34 88 ARG A N 1
ATOM 718 C CA . ARG A 1 88 ? 17.640 3.945 -6.524 1.00 51.34 88 ARG A CA 1
ATOM 719 C C . ARG A 1 88 ? 17.409 5.282 -5.835 1.00 51.34 88 ARG A C 1
ATOM 721 O O . ARG A 1 88 ? 16.471 6.000 -6.163 1.00 51.34 88 ARG A O 1
ATOM 728 N N . SER A 1 89 ? 18.304 5.629 -4.917 1.00 55.84 89 SER A N 1
ATOM 729 C CA . SER A 1 89 ? 18.564 7.031 -4.619 1.00 55.84 89 SER A CA 1
ATOM 730 C C . SER A 1 89 ? 19.110 7.691 -5.891 1.00 55.84 89 SER A C 1
ATOM 732 O O . SER A 1 89 ? 20.039 7.179 -6.516 1.00 55.84 89 SER A O 1
ATOM 734 N N . ASN A 1 90 ? 18.555 8.840 -6.283 1.00 56.53 90 ASN A N 1
ATOM 735 C CA . ASN A 1 90 ? 19.093 9.625 -7.405 1.00 56.53 90 ASN A CA 1
ATOM 736 C C . ASN A 1 90 ? 20.528 10.127 -7.139 1.00 56.53 90 ASN A C 1
ATOM 738 O O . ASN A 1 90 ? 21.209 10.548 -8.065 1.00 56.53 90 ASN A O 1
ATOM 742 N N . ASN A 1 91 ? 21.003 10.036 -5.892 1.00 56.78 91 ASN A N 1
ATOM 743 C CA . ASN A 1 91 ? 22.350 10.424 -5.469 1.00 56.78 91 ASN A CA 1
ATOM 744 C C . ASN A 1 91 ? 23.452 9.400 -5.816 1.00 56.78 91 ASN A C 1
ATOM 746 O O . ASN A 1 91 ? 24.604 9.630 -5.472 1.00 56.78 91 ASN A O 1
ATOM 750 N N . LEU A 1 92 ? 23.130 8.269 -6.457 1.00 59.38 92 LEU A N 1
ATOM 751 C CA . LEU A 1 92 ? 24.104 7.233 -6.852 1.00 59.38 92 LEU A CA 1
ATOM 752 C C . LEU A 1 92 ? 24.279 7.132 -8.375 1.00 59.38 92 LEU A C 1
ATOM 754 O O . LEU A 1 92 ? 24.507 6.047 -8.912 1.00 59.38 92 LEU A O 1
ATOM 758 N N . ILE A 1 93 ? 24.154 8.245 -9.096 1.00 64.06 93 ILE A N 1
ATOM 759 C CA . ILE A 1 93 ? 24.643 8.300 -10.474 1.00 64.06 93 ILE A CA 1
ATOM 760 C C . ILE A 1 93 ? 26.115 8.683 -10.377 1.00 64.06 93 ILE A C 1
ATOM 762 O O . ILE A 1 93 ? 26.442 9.819 -10.046 1.00 64.06 93 ILE A O 1
ATOM 766 N N . ALA A 1 94 ? 26.998 7.710 -10.593 1.00 65.25 94 ALA A N 1
ATOM 767 C CA . ALA A 1 94 ? 28.414 7.999 -10.748 1.00 65.25 94 ALA A CA 1
ATOM 768 C C . ALA A 1 94 ? 28.585 8.919 -11.965 1.00 65.25 94 ALA A C 1
ATOM 770 O O . ALA A 1 94 ? 28.129 8.587 -13.062 1.00 65.25 94 ALA A O 1
ATOM 771 N N . ASP A 1 95 ? 29.193 10.083 -11.752 1.00 67.38 95 ASP A N 1
ATOM 772 C CA . ASP A 1 95 ? 29.557 10.986 -12.835 1.00 67.38 95 ASP A CA 1
ATOM 773 C C . ASP A 1 95 ? 30.830 10.465 -13.510 1.00 67.38 95 ASP A C 1
ATOM 775 O O . ASP A 1 95 ? 31.883 10.355 -12.882 1.00 67.38 95 ASP A O 1
ATOM 779 N N . PHE A 1 96 ? 30.713 10.108 -14.789 1.00 65.81 96 PHE A N 1
ATOM 780 C CA . PHE A 1 96 ? 31.824 9.639 -15.623 1.00 65.81 96 PHE A CA 1
ATOM 781 C C . PHE A 1 96 ? 32.332 10.726 -16.572 1.00 65.81 96 PHE A C 1
ATOM 783 O O . PHE A 1 96 ? 33.135 10.430 -17.455 1.00 65.81 96 PHE A O 1
ATOM 790 N N . SER A 1 97 ? 31.897 11.978 -16.401 1.00 72.81 97 SER A N 1
ATOM 791 C CA . SER A 1 97 ? 32.345 13.105 -17.231 1.00 72.81 97 SER A CA 1
ATOM 792 C C . SER A 1 97 ? 33.874 13.253 -17.249 1.00 72.81 97 SER A C 1
ATOM 794 O O . SER A 1 97 ? 34.441 13.715 -18.235 1.00 72.81 97 SER A O 1
ATOM 796 N N . SER A 1 98 ? 34.549 12.784 -16.197 1.00 66.00 98 SER A N 1
ATOM 797 C CA . SER A 1 98 ? 36.010 12.809 -16.043 1.00 66.00 98 SER A CA 1
ATOM 798 C C . SER A 1 98 ? 36.722 11.521 -16.495 1.00 66.00 98 SER A C 1
ATOM 800 O O . SER A 1 98 ? 37.918 11.370 -16.261 1.00 66.00 98 SER A O 1
ATOM 802 N N . GLY A 1 99 ? 36.015 10.558 -17.101 1.00 69.94 99 GLY A N 1
ATOM 803 C CA . GLY A 1 99 ? 36.578 9.275 -17.552 1.00 69.94 99 GLY A CA 1
ATOM 804 C C . GLY A 1 99 ? 36.770 8.213 -16.457 1.00 69.94 99 GLY A C 1
ATOM 805 O O . GLY A 1 99 ? 37.083 7.067 -16.770 1.00 69.94 99 GLY A O 1
ATOM 806 N N . TYR A 1 100 ? 36.544 8.551 -15.185 1.00 69.00 100 TYR A N 1
ATOM 807 C CA . TYR A 1 100 ? 36.484 7.619 -14.055 1.00 69.00 100 TYR A CA 1
ATOM 808 C C . TYR A 1 100 ? 35.585 8.179 -12.945 1.00 69.00 100 TYR A C 1
ATOM 810 O O . TYR A 1 100 ? 35.429 9.393 -12.815 1.00 69.00 100 TYR A O 1
ATOM 818 N N . ALA A 1 101 ? 35.007 7.295 -12.128 1.00 73.06 101 ALA A N 1
ATOM 819 C CA . ALA A 1 101 ? 34.247 7.694 -10.948 1.00 73.06 101 ALA A CA 1
ATOM 820 C C . ALA A 1 101 ? 35.217 8.042 -9.806 1.00 73.06 101 ALA A C 1
ATOM 822 O O . ALA A 1 101 ? 35.969 7.184 -9.336 1.00 73.06 101 ALA A O 1
ATOM 823 N N . GLY A 1 102 ? 35.222 9.302 -9.362 1.00 63.38 102 GLY A N 1
ATOM 824 C CA . GLY A 1 102 ? 36.012 9.729 -8.204 1.00 63.38 102 GLY A CA 1
ATOM 825 C C . GLY A 1 102 ? 35.681 8.892 -6.961 1.00 63.38 102 GLY A C 1
ATOM 826 O O . GLY A 1 102 ? 34.517 8.589 -6.706 1.00 63.38 102 GLY A O 1
ATOM 827 N N . ASN A 1 103 ? 36.707 8.510 -6.195 1.00 66.94 103 ASN A N 1
ATOM 828 C CA . ASN A 1 103 ? 36.630 7.712 -4.959 1.00 66.94 103 ASN A CA 1
ATOM 829 C C . ASN A 1 103 ? 36.300 6.214 -5.132 1.00 66.94 103 ASN A C 1
ATOM 831 O O . ASN A 1 103 ? 35.972 5.547 -4.150 1.00 66.94 103 ASN A O 1
ATOM 835 N N . TRP A 1 104 ? 36.420 5.660 -6.340 1.00 66.31 104 TRP A N 1
ATOM 836 C CA . TRP A 1 104 ? 36.312 4.217 -6.573 1.00 66.31 104 TRP A CA 1
ATOM 837 C C . TRP A 1 104 ? 37.712 3.612 -6.714 1.00 66.31 104 TRP A C 1
ATOM 839 O O . TRP A 1 104 ? 38.440 3.920 -7.654 1.00 66.31 104 TRP A O 1
ATOM 849 N N . PHE A 1 105 ? 38.102 2.760 -5.765 1.00 65.69 105 PHE A N 1
ATOM 850 C CA . PHE A 1 105 ? 39.339 1.987 -5.857 1.00 65.69 105 PHE A CA 1
ATOM 851 C C . PHE A 1 105 ? 39.071 0.700 -6.638 1.00 65.69 105 PHE A C 1
ATOM 853 O O . PHE A 1 105 ? 38.301 -0.151 -6.194 1.00 65.69 105 PHE A O 1
ATOM 860 N N . PHE A 1 106 ? 39.709 0.550 -7.798 1.00 61.91 106 PHE A N 1
ATOM 861 C CA . PHE A 1 106 ? 39.755 -0.723 -8.510 1.00 61.91 106 PHE A CA 1
ATOM 862 C C . PHE A 1 106 ? 40.872 -1.564 -7.891 1.00 61.91 106 PHE A C 1
ATOM 864 O O . PHE A 1 106 ? 42.050 -1.319 -8.146 1.00 61.91 106 PHE A O 1
ATOM 871 N N . CYS A 1 107 ? 40.512 -2.516 -7.031 1.00 62.19 107 CYS A N 1
ATOM 872 C CA . CYS A 1 107 ? 41.460 -3.540 -6.605 1.00 62.19 107 CYS A CA 1
ATOM 873 C C . CYS A 1 107 ? 41.668 -4.515 -7.772 1.00 62.19 107 CYS A C 1
ATOM 875 O O . CYS A 1 107 ? 40.694 -5.102 -8.247 1.00 62.19 107 CYS A O 1
ATOM 877 N N . TYR A 1 108 ? 42.914 -4.621 -8.238 1.00 56.38 108 TYR A N 1
ATOM 878 C CA . TYR A 1 108 ? 43.370 -5.638 -9.191 1.00 56.38 108 TYR A CA 1
ATOM 879 C C . TYR A 1 108 ? 43.576 -6.988 -8.504 1.00 56.38 108 TYR A C 1
ATOM 881 O O . TYR A 1 108 ? 43.966 -6.983 -7.313 1.00 56.38 108 TYR A O 1
#

Nearest PDB structures (foldseek):
  5x68-assembly2_B  TM=8.438E-01  e=1.865E+00  Homo sapiens
  6foz-assembly1_A  TM=7.051E-01  e=1.187E+00  Pseudomonas fluorescens
  6fp0-assembly1_A  TM=7.593E-01  e=1.865E+00  Pseudomonas fluorescens
  5x68-assembly1_A  TM=8.585E-01  e=2.574E+00  Homo sapiens
  6foz-assembly2_B  TM=7.192E-01  e=1.748E+00  Pseudomonas fluorescens

Organism: NCBI:txid862415

Secondary structure (DSSP, 8-state):
--TTSGGGHHHHTSHHHHHHHHGGGS-EEEEEETTTTEEEEE-TT--EEEEESS-B-SHHHHHH-S--HHHHHHHHHTTSS--------GGG----TTSS-TT-----

pLDDT: mean 77.56, std 9.91, range [51.34, 90.31]

Solvent-accessible surface area (backbone atoms only — not comparable to full-atom values): 6840 Å² total; per-residue (Å²): 116,80,65,87,44,82,86,34,50,67,60,57,67,33,72,70,43,44,53,37,61,62,60,45,79,69,54,44,77,79,47,77,42,78,90,81,46,32,33,37,35,28,46,88,85,66,49,77,39,54,29,29,77,69,50,50,78,46,70,66,26,72,70,69,74,44,89,41,43,64,33,54,49,50,32,38,75,69,67,76,44,83,81,82,75,79,83,74,62,84,86,70,69,76,60,54,91,78,80,50,52,85,92,66,84,84,82,129

Radius of gyration: 18.99 Å; Cα contacts (8 Å, |Δi|>4): 129; chains: 1; bounding box: 60×28×33 Å

Mean predicted aligned error: 10.77 Å

Sequence (108 aa):
MNFWNQDSLSLHQSTEQMKKQISLSSLKSQKINKDTRTALISDEDENIFQTSLTECTCSDFQRDHLPCQHMYHLANKLKLFVIRKNKRSNNLIADFSSGYAGNWFFCY